Protein AF-A0AAU7AM07-F1 (afdb_monomer_lite)

pLDDT: mean 86.27, std 15.65, range [48.34, 97.62]

Secondary structure (DSSP, 8-state):
-PPPGGGGS-EEEEEEEE-TTS-EEEEEEEEEHHHHHHHHHHH--

Structure (mmCIF, N/CA/C/O backbone):
data_AF-A0AAU7AM07-F1
#
_entry.id   AF-A0AAU7AM07-F1
#
loop_
_atom_site.group_PDB
_atom_site.id
_atom_site.type_symbol
_atom_site.label_atom_id
_atom_site.label_alt_id
_atom_site.label_comp_id
_atom_site.label_asym_id
_atom_site.label_entity_id
_atom_site.label_seq_id
_atom_site.pdbx_PDB_ins_code
_atom_site.Cartn_x
_atom_site.Cartn_y
_atom_site.Cartn_z
_atom_site.occupancy
_atom_site.B_iso_or_equiv
_atom_site.auth_seq_id
_atom_site.auth_comp_id
_atom_site.auth_asym_id
_atom_site.auth_atom_id
_atom_site.pdbx_PDB_model_num
ATOM 1 N N . MET A 1 1 ? 24.887 5.911 -0.279 1.00 48.34 1 MET A N 1
ATOM 2 C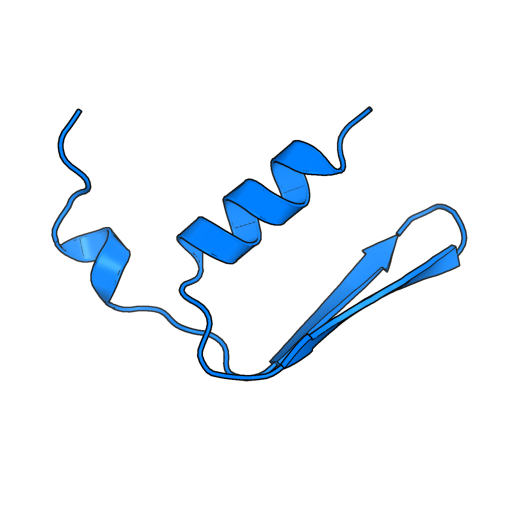 CA . MET A 1 1 ? 24.509 4.518 -0.590 1.00 48.34 1 MET A CA 1
ATOM 3 C C . MET A 1 1 ? 23.938 4.495 -1.991 1.00 48.34 1 MET A C 1
ATOM 5 O O . MET A 1 1 ? 22.978 5.205 -2.246 1.00 48.34 1 MET A O 1
ATOM 9 N N . SER A 1 2 ? 24.581 3.779 -2.907 1.00 54.25 2 SER A N 1
ATOM 10 C CA . SER A 1 2 ? 24.071 3.572 -4.264 1.00 54.25 2 SER A CA 1
ATOM 11 C C . SER A 1 2 ? 22.949 2.527 -4.198 1.00 54.25 2 SER A C 1
ATOM 13 O O . SER A 1 2 ? 23.174 1.503 -3.549 1.00 54.25 2 SER A O 1
ATOM 15 N N . PRO A 1 3 ? 21.774 2.738 -4.817 1.00 57.06 3 PRO A N 1
ATOM 16 C CA . PRO A 1 3 ? 20.763 1.687 -4.901 1.00 57.06 3 PRO A CA 1
ATOM 17 C C . PRO A 1 3 ? 21.345 0.485 -5.660 1.00 57.06 3 PRO A C 1
ATOM 19 O O . PRO A 1 3 ? 22.054 0.654 -6.659 1.00 57.06 3 PRO A O 1
ATOM 22 N N . SER A 1 4 ? 21.115 -0.724 -5.148 1.00 57.62 4 SER A N 1
ATOM 23 C CA . SER A 1 4 ? 21.625 -1.959 -5.745 1.00 57.62 4 SER A CA 1
ATOM 24 C C . SER A 1 4 ? 20.860 -2.247 -7.037 1.00 57.62 4 SER A C 1
ATOM 26 O O . SER A 1 4 ? 19.667 -1.983 -7.133 1.00 57.62 4 SER A O 1
ATOM 28 N N . VAL A 1 5 ? 21.508 -2.849 -8.037 1.00 56.06 5 VAL A N 1
ATOM 29 C CA . VAL A 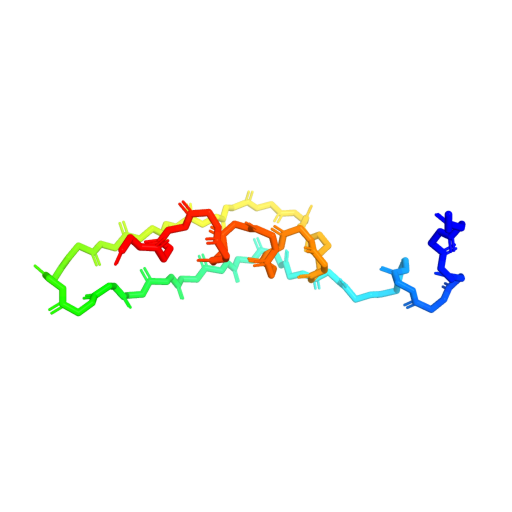1 5 ? 20.879 -3.231 -9.322 1.00 56.06 5 VAL A CA 1
ATOM 30 C C . VAL A 1 5 ? 19.681 -4.189 -9.122 1.00 56.06 5 VAL A C 1
ATOM 32 O O . VAL A 1 5 ? 18.835 -4.329 -10.006 1.00 56.06 5 VAL A O 1
ATOM 35 N N . SER A 1 6 ? 19.563 -4.813 -7.944 1.00 53.28 6 SER A N 1
ATOM 36 C CA . SER A 1 6 ? 18.402 -5.616 -7.536 1.00 53.28 6 SER A CA 1
ATOM 37 C C . SER A 1 6 ? 17.135 -4.797 -7.254 1.00 53.28 6 SER A C 1
ATOM 39 O O . SER A 1 6 ? 16.039 -5.314 -7.467 1.00 53.28 6 SER A O 1
ATOM 41 N N . ASP A 1 7 ? 17.254 -3.528 -6.852 1.00 53.66 7 ASP A N 1
ATOM 42 C CA . ASP A 1 7 ? 16.108 -2.649 -6.552 1.00 53.66 7 ASP A CA 1
ATOM 43 C C . ASP A 1 7 ? 15.316 -2.256 -7.814 1.00 53.66 7 ASP A C 1
ATOM 45 O O . ASP A 1 7 ? 14.183 -1.785 -7.735 1.00 53.66 7 ASP A O 1
ATOM 49 N N . ALA A 1 8 ? 15.889 -2.492 -8.998 1.00 56.50 8 ALA A N 1
ATOM 50 C CA . ALA A 1 8 ? 15.336 -2.080 -10.285 1.00 56.50 8 ALA A CA 1
ATOM 51 C C . ALA A 1 8 ? 14.458 -3.134 -10.990 1.00 56.50 8 ALA A C 1
ATOM 53 O O . ALA A 1 8 ? 14.060 -2.906 -12.132 1.00 56.50 8 ALA A O 1
ATOM 54 N N . ARG A 1 9 ? 14.163 -4.298 -10.385 1.00 69.50 9 ARG A N 1
ATOM 55 C CA . ARG A 1 9 ? 13.491 -5.396 -11.122 1.00 69.50 9 ARG A CA 1
ATOM 56 C C . ARG A 1 9 ? 12.022 -5.631 -10.812 1.00 69.50 9 ARG A C 1
ATOM 58 O O . ARG A 1 9 ? 11.346 -6.226 -11.645 1.00 69.50 9 ARG A O 1
ATOM 65 N N . LEU A 1 10 ? 11.521 -5.203 -9.658 1.00 86.7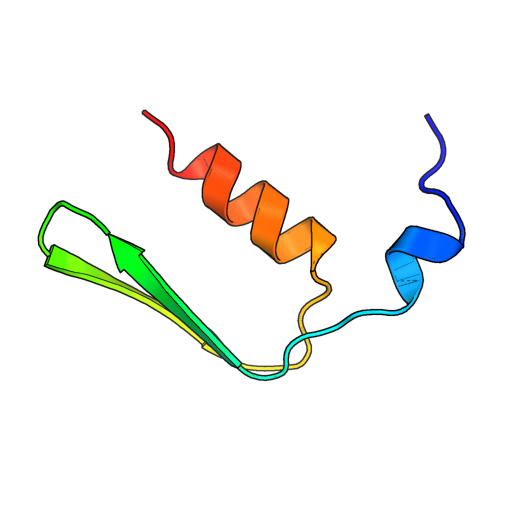5 10 LEU A N 1
ATOM 66 C CA . LEU A 1 10 ? 10.146 -5.500 -9.266 1.00 86.75 10 LEU A CA 1
ATOM 67 C C . LEU A 1 10 ? 9.305 -4.233 -9.264 1.00 86.75 10 LEU A C 1
ATOM 69 O O . LEU A 1 10 ? 9.519 -3.322 -8.463 1.00 86.75 10 LEU A O 1
ATOM 73 N N . SER A 1 11 ? 8.336 -4.202 -10.172 1.00 92.31 11 SER A N 1
ATOM 74 C CA . SER A 1 11 ? 7.304 -3.182 -10.240 1.00 92.31 11 SER A CA 1
ATOM 75 C C . SER A 1 11 ? 5.922 -3.801 -10.055 1.00 92.31 11 SER A C 1
ATOM 77 O O . SER A 1 11 ? 5.665 -4.941 -10.441 1.00 92.31 11 SER A O 1
ATOM 79 N N . ALA A 1 12 ? 5.027 -3.031 -9.450 1.00 94.19 12 ALA A N 1
ATOM 80 C CA . ALA A 1 12 ? 3.605 -3.316 -9.392 1.00 94.19 12 ALA A CA 1
ATOM 81 C C . ALA A 1 12 ? 2.874 -2.364 -10.343 1.00 94.19 12 ALA A C 1
ATOM 83 O O . ALA A 1 12 ? 3.214 -1.188 -10.427 1.00 94.19 12 ALA A O 1
ATOM 84 N N . HIS A 1 13 ? 1.869 -2.859 -11.062 1.00 95.12 13 HIS A N 1
ATOM 85 C CA . HIS A 1 13 ? 1.024 -2.020 -11.924 1.00 95.12 13 HIS A CA 1
ATOM 86 C C . HIS A 1 13 ? -0.122 -1.348 -11.168 1.00 95.12 13 HIS A C 1
ATOM 88 O O . HIS A 1 13 ? -0.670 -0.345 -11.624 1.00 95.12 13 HIS A O 1
ATOM 94 N N . ARG A 1 14 ? -0.513 -1.947 -10.043 1.00 95.94 14 ARG A N 1
ATOM 95 C CA . ARG A 1 14 ? -1.571 -1.458 -9.176 1.00 95.94 14 ARG A CA 1
ATOM 96 C C . ARG A 1 14 ? -1.245 -1.835 -7.744 1.00 95.94 14 ARG A C 1
ATOM 98 O O . ARG A 1 14 ? -0.980 -3.005 -7.470 1.00 95.94 14 ARG A O 1
ATOM 105 N N . VAL A 1 15 ? -1.285 -0.858 -6.851 1.00 96.50 15 VAL A N 1
ATOM 106 C CA . VAL A 1 15 ? -1.095 -1.070 -5.415 1.00 96.50 15 VAL A CA 1
ATOM 107 C C . VAL A 1 15 ? -2.298 -0.489 -4.696 1.00 96.50 15 VAL A C 1
ATOM 109 O O . VAL A 1 15 ? -2.581 0.698 -4.832 1.00 96.50 15 VAL A O 1
ATOM 112 N N . ASP A 1 16 ? -3.015 -1.334 -3.963 1.00 97.12 16 ASP A N 1
ATOM 113 C CA . ASP A 1 16 ? -4.097 -0.919 -3.073 1.00 97.12 16 ASP A CA 1
ATOM 114 C C . ASP A 1 16 ? -3.578 -0.979 -1.635 1.00 97.12 16 ASP A C 1
ATOM 116 O O . ASP A 1 16 ? -3.113 -2.026 -1.178 1.00 97.12 16 ASP A O 1
ATOM 120 N N . ILE A 1 17 ? -3.603 0.160 -0.950 1.00 95.50 17 ILE A N 1
ATOM 121 C CA . ILE A 1 17 ? -3.181 0.290 0.441 1.00 95.50 17 ILE A CA 1
ATOM 122 C C . ILE A 1 17 ? -4.416 0.670 1.247 1.00 95.50 17 ILE A C 1
ATOM 124 O O . ILE A 1 17 ? -4.932 1.782 1.132 1.00 95.50 17 ILE A O 1
ATOM 128 N N . THR A 1 18 ? -4.880 -0.246 2.092 1.00 96.00 18 THR A N 1
ATOM 129 C CA . THR A 1 18 ? -5.909 0.056 3.088 1.00 96.00 18 THR A CA 1
ATOM 130 C C . THR A 1 18 ? -5.237 0.514 4.376 1.00 96.00 18 THR A C 1
ATOM 132 O O . THR A 1 18 ? -4.407 -0.200 4.935 1.00 96.00 18 THR A O 1
ATOM 135 N N . LEU A 1 19 ? -5.598 1.707 4.839 1.00 94.56 19 LEU A N 1
ATOM 136 C CA . LEU A 1 19 ? -5.126 2.262 6.100 1.00 94.56 19 LEU A CA 1
ATOM 137 C C . LEU A 1 19 ? -6.040 1.817 7.244 1.00 94.56 19 LEU A C 1
ATOM 139 O O . LEU A 1 19 ? -7.243 1.621 7.063 1.00 94.56 19 LEU A O 1
ATOM 143 N N . SER A 1 20 ? -5.477 1.698 8.445 1.00 94.12 20 SER A N 1
ATOM 144 C CA . SER A 1 20 ? -6.221 1.280 9.640 1.00 94.12 20 SER A CA 1
ATOM 145 C C . SER A 1 20 ? -7.352 2.242 10.023 1.00 94.12 20 SER A C 1
ATOM 147 O O . SER A 1 20 ? -8.295 1.835 10.694 1.00 94.12 20 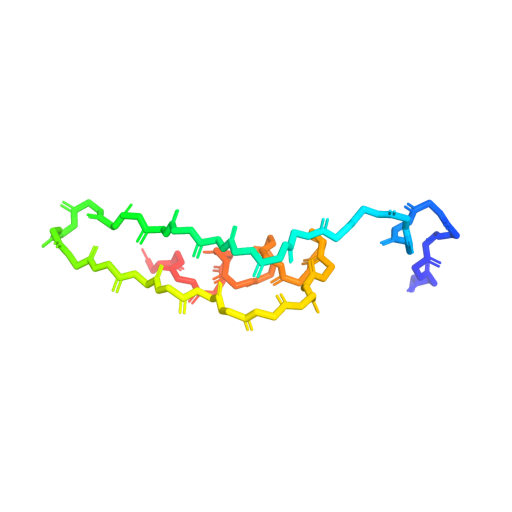SER A O 1
ATOM 149 N N . ASP A 1 21 ? -7.286 3.501 9.582 1.00 93.50 21 ASP A N 1
ATOM 150 C CA . ASP A 1 21 ? -8.338 4.511 9.766 1.00 93.50 21 ASP A CA 1
ATOM 151 C C . ASP A 1 21 ? -9.498 4.385 8.756 1.00 93.50 21 ASP A C 1
ATOM 153 O O . ASP A 1 21 ? -10.406 5.215 8.728 1.00 93.50 21 ASP A O 1
ATOM 157 N N . GLY A 1 22 ? -9.477 3.343 7.922 1.00 95.06 22 GLY A N 1
ATOM 158 C CA . GLY A 1 22 ? -10.501 3.058 6.923 1.00 95.06 22 GLY A CA 1
ATOM 159 C C . GLY A 1 22 ? -10.307 3.786 5.592 1.00 95.06 22 GLY A C 1
ATOM 160 O O . GLY A 1 22 ? -11.046 3.503 4.644 1.00 95.06 22 GLY A O 1
ATOM 161 N N . ARG A 1 23 ? -9.321 4.686 5.469 1.00 95.12 23 ARG A N 1
ATOM 162 C CA . ARG A 1 23 ? -8.971 5.301 4.180 1.00 95.12 23 ARG A CA 1
ATOM 163 C C . ARG A 1 23 ? -8.257 4.299 3.274 1.00 95.12 23 ARG A C 1
ATOM 165 O O . ARG A 1 23 ? -7.702 3.296 3.719 1.00 95.12 23 ARG A O 1
ATOM 172 N N . ARG A 1 24 ? -8.258 4.590 1.973 1.00 96.62 24 ARG A N 1
ATOM 173 C CA . ARG A 1 24 ? -7.573 3.787 0.956 1.00 96.62 24 ARG A CA 1
ATOM 174 C C . ARG A 1 24 ? -6.732 4.664 0.051 1.00 96.62 24 ARG A C 1
ATOM 176 O O . ARG A 1 24 ? -7.153 5.762 -0.308 1.00 96.62 24 ARG A O 1
ATOM 183 N N . ILE A 1 25 ? -5.572 4.152 -0.332 1.00 95.94 25 ILE A N 1
ATOM 184 C CA . ILE A 1 25 ? -4.686 4.762 -1.317 1.00 95.94 25 ILE A CA 1
ATOM 185 C C . ILE A 1 25 ? -4.548 3.781 -2.473 1.00 95.94 25 ILE A C 1
ATOM 187 O O . ILE A 1 25 ? -4.206 2.617 -2.275 1.00 95.94 25 ILE A O 1
ATOM 191 N N . LEU A 1 26 ? -4.817 4.270 -3.678 1.00 97.62 26 LEU A N 1
ATOM 192 C CA . LEU A 1 26 ? -4.635 3.530 -4.914 1.00 97.62 26 LEU A CA 1
ATOM 193 C C . LEU A 1 26 ? -3.471 4.147 -5.685 1.00 97.62 26 LEU A C 1
ATOM 195 O O . LEU A 1 26 ? -3.503 5.332 -6.012 1.00 97.62 26 LEU A O 1
ATOM 199 N N . VAL A 1 27 ? -2.464 3.335 -5.989 1.00 96.50 27 VAL A N 1
ATOM 200 C CA . VAL A 1 27 ? -1.385 3.691 -6.913 1.00 96.50 27 VAL A CA 1
ATOM 201 C C . VAL A 1 27 ? -1.634 2.964 -8.226 1.00 96.50 27 VAL A C 1
ATOM 203 O O . VAL A 1 27 ? -1.744 1.735 -8.241 1.00 96.50 27 VAL A O 1
ATOM 206 N N . GLU A 1 28 ? -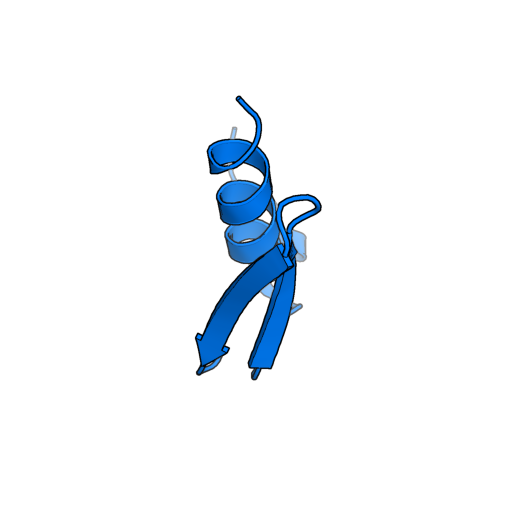1.727 3.719 -9.317 1.00 96.38 28 GLU A N 1
ATOM 207 C CA . GLU A 1 28 ? -1.926 3.195 -10.668 1.00 96.38 28 GLU A CA 1
ATOM 208 C C . GLU A 1 28 ? -0.694 3.450 -11.538 1.00 96.38 28 GLU A C 1
ATOM 210 O O . GLU A 1 28 ? -0.051 4.496 -11.448 1.00 96.38 28 GLU A O 1
ATOM 215 N N . GLY A 1 29 ? -0.385 2.491 -12.412 1.00 94.25 29 GLY A N 1
ATOM 216 C CA . GLY A 1 29 ? 0.785 2.542 -13.281 1.00 94.25 29 GLY A CA 1
ATOM 217 C C . GLY A 1 29 ? 1.983 1.790 -12.703 1.00 94.25 29 GLY A C 1
ATOM 218 O O . GLY A 1 29 ? 2.022 1.419 -11.530 1.00 94.25 29 GLY A O 1
ATOM 219 N N . ALA A 1 30 ? 2.966 1.516 -13.564 1.00 94.12 30 ALA A N 1
ATOM 220 C CA . ALA A 1 30 ? 4.152 0.756 -13.186 1.00 94.12 30 ALA A CA 1
ATOM 221 C C . ALA A 1 30 ? 4.958 1.506 -12.113 1.00 94.12 30 ALA A C 1
ATOM 223 O O . ALA A 1 30 ? 5.578 2.530 -12.389 1.00 94.12 30 ALA A O 1
ATOM 224 N N . THR A 1 31 ? 4.963 0.964 -10.899 1.00 94.75 31 THR A N 1
ATOM 225 C CA . THR A 1 31 ? 5.598 1.557 -9.720 1.00 94.75 31 THR A CA 1
ATOM 226 C C . THR A 1 31 ? 6.605 0.579 -9.146 1.00 94.75 31 THR A C 1
ATOM 228 O O . THR A 1 31 ? 6.258 -0.564 -8.856 1.00 94.75 31 THR A O 1
ATOM 231 N N . ALA A 1 32 ? 7.856 1.002 -8.978 1.00 93.62 32 ALA A N 1
ATOM 232 C CA . ALA A 1 32 ? 8.885 0.159 -8.378 1.00 93.62 32 ALA A CA 1
ATOM 233 C C . ALA A 1 32 ? 8.541 -0.150 -6.909 1.00 93.62 32 ALA A C 1
ATOM 235 O O . ALA A 1 32 ? 8.164 0.757 -6.165 1.00 93.62 32 ALA A O 1
ATOM 236 N N . LEU A 1 33 ? 8.699 -1.402 -6.467 1.00 93.06 33 LEU A N 1
ATOM 237 C CA . LEU A 1 33 ? 8.406 -1.790 -5.080 1.00 93.06 33 LEU A CA 1
ATOM 238 C C . LEU A 1 33 ? 9.163 -0.955 -4.025 1.00 93.06 33 LEU A C 1
ATOM 240 O O . LEU A 1 33 ? 8.544 -0.623 -3.016 1.00 93.06 33 LEU A O 1
ATOM 244 N N . PRO A 1 34 ? 10.423 -0.519 -4.238 1.00 93.50 34 PRO A N 1
ATOM 245 C CA . PRO A 1 34 ? 11.077 0.412 -3.316 1.00 93.50 34 PRO A CA 1
ATOM 246 C C . PRO A 1 34 ? 10.344 1.754 -3.163 1.00 93.50 34 PRO A C 1
ATOM 248 O O . PRO A 1 34 ? 10.311 2.317 -2.074 1.00 93.50 34 PRO A O 1
ATOM 251 N N . ALA A 1 35 ? 9.707 2.259 -4.226 1.00 93.69 35 ALA A N 1
ATOM 252 C CA . ALA A 1 35 ? 8.900 3.478 -4.149 1.00 93.69 35 ALA A CA 1
ATOM 253 C C . ALA A 1 35 ? 7.591 3.250 -3.374 1.00 93.69 35 ALA A C 1
ATOM 255 O O . ALA A 1 35 ? 7.133 4.142 -2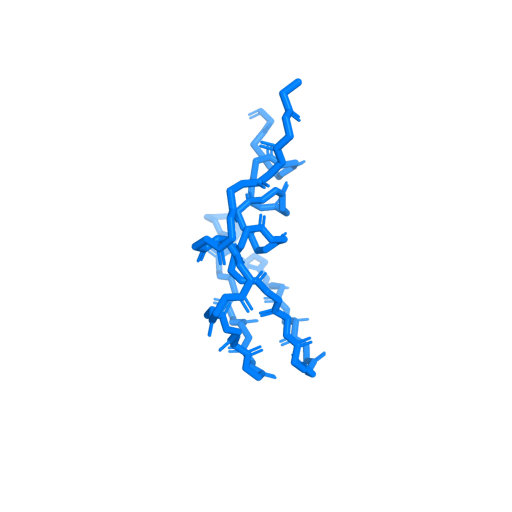.664 1.00 93.69 35 ALA A O 1
ATOM 256 N N . VAL A 1 36 ? 7.015 2.045 -3.462 1.00 94.19 36 VAL A N 1
ATOM 257 C CA . VAL A 1 36 ? 5.867 1.645 -2.631 1.00 94.19 36 VAL A CA 1
ATOM 258 C C . VAL A 1 36 ? 6.263 1.590 -1.157 1.00 94.19 36 VAL A C 1
ATOM 260 O O . VAL A 1 36 ? 5.522 2.086 -0.314 1.00 94.19 36 VAL A O 1
ATOM 263 N N . LEU A 1 37 ? 7.437 1.033 -0.844 1.00 93.88 37 LEU A N 1
ATOM 264 C CA . LEU A 1 37 ? 7.953 0.999 0.523 1.00 93.88 37 LEU A CA 1
ATOM 265 C C . LEU A 1 37 ? 8.136 2.417 1.081 1.00 93.88 37 LEU A C 1
ATOM 267 O O . LEU A 1 37 ? 7.597 2.718 2.141 1.00 93.88 37 LEU A O 1
ATOM 271 N N . ALA A 1 38 ? 8.796 3.302 0.329 1.00 95.19 38 ALA A N 1
ATOM 272 C CA . ALA A 1 38 ? 8.990 4.697 0.728 1.00 95.19 38 ALA A CA 1
ATOM 273 C C . ALA A 1 38 ? 7.660 5.446 0.950 1.00 95.19 38 ALA A C 1
ATOM 275 O O . ALA A 1 38 ? 7.553 6.272 1.856 1.00 95.19 38 ALA A O 1
ATOM 276 N N . LEU A 1 39 ? 6.625 5.146 0.153 1.00 94.81 39 LEU A N 1
ATOM 277 C CA . LEU A 1 39 ? 5.278 5.678 0.373 1.00 94.81 39 LEU A CA 1
ATOM 278 C C . LEU A 1 39 ? 4.706 5.212 1.717 1.00 94.81 39 LEU A C 1
ATOM 280 O O . LEU A 1 39 ? 4.193 6.037 2.465 1.00 94.81 39 LEU A O 1
ATOM 284 N N . VAL A 1 40 ? 4.792 3.915 2.028 1.00 94.38 40 VAL A N 1
ATOM 285 C CA . VAL A 1 40 ? 4.293 3.368 3.301 1.00 94.38 40 VAL A CA 1
ATOM 286 C C . VAL A 1 40 ? 5.031 3.986 4.485 1.00 94.38 40 VAL A C 1
ATOM 288 O O . VAL A 1 40 ? 4.382 4.400 5.441 1.00 94.38 40 VAL A O 1
ATOM 291 N N . GLU A 1 41 ? 6.354 4.120 4.403 1.00 95.12 41 GLU A N 1
ATOM 292 C CA . GLU A 1 41 ? 7.166 4.774 5.436 1.00 95.12 41 GLU A CA 1
ATOM 293 C C . GLU A 1 41 ? 6.726 6.227 5.675 1.00 95.12 41 GLU A C 1
ATOM 295 O O . GLU A 1 41 ? 6.583 6.642 6.822 1.00 95.12 41 GLU A O 1
ATOM 300 N N . GLY A 1 42 ? 6.420 6.985 4.615 1.00 94.44 42 GLY A N 1
ATOM 301 C CA . GLY A 1 42 ? 5.912 8.358 4.726 1.00 94.44 42 GLY A CA 1
ATOM 302 C C . GLY A 1 42 ? 4.497 8.487 5.311 1.00 94.44 42 GLY A C 1
ATOM 303 O O . GLY A 1 42 ? 4.083 9.591 5.661 1.00 94.44 42 GLY A O 1
ATOM 304 N N . LEU A 1 43 ? 3.749 7.384 5.415 1.00 92.50 43 LEU A N 1
ATOM 305 C CA . LEU A 1 43 ? 2.418 7.336 6.032 1.00 92.50 43 LEU A CA 1
ATOM 306 C C . LEU A 1 43 ? 2.464 6.948 7.517 1.00 92.50 43 LEU A C 1
ATOM 308 O O . LEU A 1 43 ? 1.441 7.051 8.195 1.00 92.50 43 LEU A O 1
ATOM 312 N N . MET A 1 44 ? 3.614 6.486 8.017 1.00 86.31 44 MET A N 1
ATOM 313 C CA . MET A 1 44 ? 3.806 6.148 9.426 1.00 86.31 44 MET A CA 1
ATOM 314 C C . MET A 1 44 ? 3.983 7.444 10.229 1.00 86.31 44 MET A C 1
ATOM 316 O O . MET A 1 44 ? 5.026 8.091 10.145 1.00 86.31 44 MET A O 1
ATOM 320 N N . VAL A 1 45 ? 2.946 7.825 10.982 1.00 73.25 45 VAL A N 1
ATOM 321 C CA . VAL A 1 45 ? 2.930 8.971 11.914 1.00 73.25 45 VAL A CA 1
ATOM 322 C C . VAL A 1 45 ? 2.967 8.490 13.354 1.00 73.25 45 VAL A C 1
ATOM 324 O O . VAL A 1 45 ? 2.293 7.473 13.639 1.00 73.25 45 VAL A O 1
#

Sequence (45 aa):
MSPSVSDARLSAHRVDITLSDGRRILVEGATALPAVLALVEGLMV

Foldseek 3Di:
DDDDPVQPPDWDQWDWDQDPVRDIDIDHGTGGVVVVVVVVVVVPD

Radius of gyration: 12.04 Å; chains: 1; bounding box: 35×15×25 Å